Protein AF-A0A353E1Z6-F1 (afdb_monomer_lite)

Foldseek 3Di:
DAFPCPVLCVLVVVLVVLLVVVLPPDDDDDDDDPDDPVVVVVVVVPPPCPRVVSVVVDPVSVVVSVVSVVVSCVVRHDDDPDPPPPPVPDDDDDDPDPQQQDCPDPPGNVVVSVVVVVVD

Structure (mmCIF, N/CA/C/O backbone):
data_AF-A0A353E1Z6-F1
#
_entry.id   AF-A0A353E1Z6-F1
#
loop_
_atom_site.group_PDB
_atom_site.id
_atom_site.type_symbol
_atom_site.label_atom_id
_atom_site.label_alt_id
_atom_site.label_comp_id
_atom_site.label_asym_id
_atom_site.label_entity_id
_atom_site.label_seq_id
_atom_site.pdbx_PDB_ins_code
_atom_site.Cartn_x
_atom_site.Cartn_y
_atom_site.Cartn_z
_atom_site.occupancy
_atom_site.B_iso_or_equiv
_atom_site.auth_seq_id
_atom_site.auth_comp_id
_atom_site.auth_asym_id
_atom_site.auth_atom_id
_atom_site.pdbx_PDB_model_num
ATOM 1 N N . MET A 1 1 ? 8.148 10.959 -5.678 1.00 65.38 1 MET A N 1
ATOM 2 C CA . MET A 1 1 ? 7.748 9.560 -5.416 1.00 65.38 1 MET A CA 1
ATOM 3 C C . MET A 1 1 ? 6.635 9.194 -6.369 1.00 65.38 1 MET A C 1
ATOM 5 O O . MET A 1 1 ? 5.647 9.915 -6.402 1.00 65.38 1 MET A O 1
ATOM 9 N N . SER A 1 2 ? 6.789 8.130 -7.146 1.00 79.94 2 SER A N 1
ATOM 10 C CA . SER A 1 2 ? 5.683 7.559 -7.920 1.00 79.94 2 SER A CA 1
ATOM 11 C C . SER A 1 2 ? 5.400 6.153 -7.386 1.00 79.94 2 SER A C 1
ATOM 13 O O . SER A 1 2 ? 6.278 5.530 -6.789 1.00 79.94 2 SER A O 1
ATOM 15 N N . PHE A 1 3 ? 4.173 5.675 -7.570 1.00 82.00 3 PHE A N 1
ATOM 16 C CA . PHE A 1 3 ? 3.748 4.336 -7.165 1.00 82.00 3 PHE A CA 1
ATOM 17 C C . PHE A 1 3 ? 3.412 3.540 -8.419 1.00 82.00 3 PHE A C 1
ATOM 19 O O . PHE A 1 3 ? 2.749 4.073 -9.311 1.00 82.00 3 PHE A O 1
ATOM 26 N N . LEU A 1 4 ? 3.882 2.295 -8.504 1.00 79.94 4 LEU A N 1
ATOM 27 C CA . LEU A 1 4 ? 3.563 1.411 -9.632 1.00 79.94 4 LEU A CA 1
ATOM 28 C C . LEU A 1 4 ? 2.106 0.943 -9.568 1.00 79.94 4 LEU A C 1
ATOM 30 O O . LEU A 1 4 ? 1.435 0.868 -10.593 1.00 79.94 4 LEU A O 1
ATOM 34 N N . TYR A 1 5 ? 1.602 0.697 -8.356 1.00 83.31 5 TYR A N 1
ATOM 35 C CA . TYR A 1 5 ? 0.259 0.168 -8.127 1.00 83.31 5 TYR A CA 1
ATOM 36 C C . TYR A 1 5 ? -0.528 1.065 -7.164 1.00 83.31 5 TYR A C 1
ATOM 38 O O . TYR A 1 5 ? -0.682 0.736 -5.986 1.00 83.31 5 TYR A O 1
ATOM 46 N N . PRO A 1 6 ? -1.062 2.207 -7.635 1.00 81.00 6 PRO A N 1
ATOM 47 C CA . PRO A 1 6 ? -1.845 3.113 -6.791 1.00 81.00 6 PRO A CA 1
ATOM 48 C C . PRO A 1 6 ? -3.147 2.475 -6.280 1.00 81.00 6 PRO A C 1
ATOM 50 O O . PRO A 1 6 ? -3.689 2.889 -5.260 1.00 81.00 6 PRO A O 1
ATOM 53 N N . THR A 1 7 ? -3.640 1.421 -6.931 1.00 86.62 7 THR A N 1
ATOM 54 C CA . THR A 1 7 ? -4.802 0.654 -6.463 1.00 86.62 7 THR A CA 1
ATOM 55 C C . THR A 1 7 ? -4.533 -0.110 -5.165 1.00 86.62 7 THR A C 1
ATOM 57 O O . THR A 1 7 ? -5.482 -0.430 -4.452 1.00 86.62 7 THR A O 1
ATOM 60 N N . ALA A 1 8 ? -3.270 -0.345 -4.791 1.00 83.19 8 ALA A N 1
ATOM 61 C CA . ALA A 1 8 ? -2.923 -1.018 -3.540 1.00 83.19 8 ALA A CA 1
ATOM 62 C C . ALA A 1 8 ? -3.404 -0.252 -2.291 1.00 83.19 8 ALA A C 1
ATOM 64 O O . ALA A 1 8 ? -3.635 -0.862 -1.247 1.00 83.19 8 ALA A O 1
ATOM 65 N N . PHE A 1 9 ? -3.641 1.061 -2.390 1.00 85.19 9 PHE A N 1
ATOM 66 C CA . PHE A 1 9 ? -4.196 1.849 -1.286 1.00 85.19 9 PHE A CA 1
ATOM 67 C C . PHE A 1 9 ? -5.624 1.445 -0.901 1.00 85.19 9 PHE A C 1
ATOM 69 O O . PHE A 1 9 ? -6.020 1.680 0.238 1.00 85.19 9 PHE A O 1
ATOM 76 N N . TRP A 1 10 ? -6.377 0.761 -1.771 1.00 89.62 10 TRP A N 1
ATOM 77 C CA . TRP A 1 10 ? -7.679 0.196 -1.397 1.00 89.62 10 TRP A CA 1
ATOM 78 C C . TRP A 1 10 ? -7.574 -0.803 -0.241 1.00 89.62 10 TRP A C 1
ATOM 80 O O . TRP A 1 10 ? -8.472 -0.873 0.600 1.00 89.62 10 TRP A O 1
ATOM 90 N N . PHE A 1 11 ? -6.446 -1.511 -0.119 1.00 87.00 11 PHE A N 1
ATOM 91 C CA . PHE A 1 11 ? -6.202 -2.402 1.014 1.00 87.00 11 PHE A CA 1
ATOM 92 C C . PHE A 1 11 ? -6.070 -1.656 2.343 1.00 87.00 11 PHE A C 1
ATOM 94 O O . PHE A 1 11 ? -6.239 -2.280 3.387 1.00 87.00 11 PHE A O 1
ATOM 101 N N . ALA A 1 12 ? -5.878 -0.333 2.356 1.00 88.44 12 ALA A N 1
ATOM 102 C CA . ALA A 1 12 ? -5.924 0.448 3.591 1.00 88.44 12 ALA A CA 1
ATOM 103 C C . ALA A 1 12 ? -7.286 0.350 4.300 1.00 88.44 12 ALA A C 1
ATOM 105 O O . ALA A 1 12 ? -7.336 0.482 5.522 1.00 88.44 12 ALA A O 1
ATOM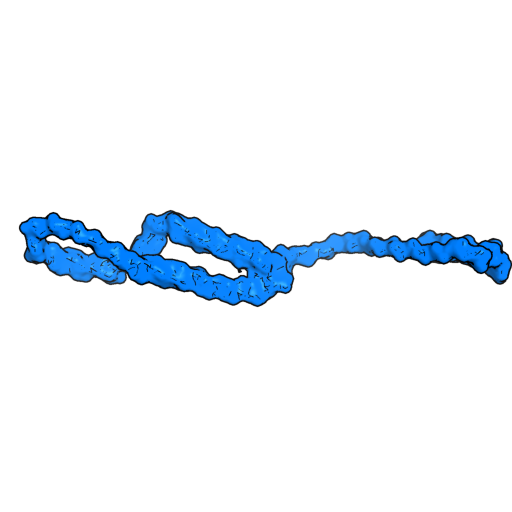 106 N N . LEU A 1 13 ? -8.371 0.015 3.586 1.00 91.06 13 LEU A N 1
ATOM 107 C CA . LEU A 1 13 ? -9.682 -0.258 4.186 1.00 91.06 13 LEU A CA 1
ATOM 108 C C . LEU A 1 13 ? -9.658 -1.458 5.153 1.00 91.06 13 LEU A C 1
ATOM 110 O O . LEU A 1 13 ? -10.502 -1.565 6.038 1.00 91.06 13 LEU A O 1
ATOM 114 N N . THR A 1 14 ? -8.666 -2.343 5.053 1.00 89.25 14 THR A N 1
ATOM 115 C CA . THR A 1 14 ? -8.517 -3.466 5.990 1.00 89.25 14 THR A CA 1
ATOM 116 C C . THR A 1 14 ? -8.058 -3.025 7.388 1.00 89.25 14 THR A C 1
ATOM 118 O O . THR A 1 14 ? -8.394 -3.691 8.368 1.00 89.25 14 THR A O 1
ATOM 121 N N . LEU A 1 15 ? -7.386 -1.870 7.525 1.00 88.19 15 LEU A N 1
ATOM 122 C CA . LEU A 1 15 ? -6.983 -1.302 8.823 1.00 88.19 15 LEU A CA 1
ATOM 123 C C . LEU A 1 15 ? -8.186 -1.067 9.760 1.00 88.19 15 LEU A C 1
ATOM 125 O O . LEU A 1 15 ? -8.197 -1.639 10.856 1.00 88.19 15 LEU A O 1
ATOM 129 N N . PRO A 1 16 ? -9.222 -0.286 9.377 1.00 88.44 16 PRO A N 1
ATOM 130 C CA . PRO A 1 16 ? -10.382 -0.074 10.237 1.00 88.44 16 PRO A CA 1
ATOM 131 C C . PRO A 1 16 ? -11.174 -1.362 10.482 1.00 88.44 16 PRO A C 1
ATOM 133 O O . PRO A 1 16 ? -11.734 -1.514 11.564 1.00 88.44 16 PRO A O 1
ATOM 136 N N . VAL A 1 17 ? -11.179 -2.318 9.545 1.00 90.12 17 VAL A N 1
ATOM 137 C CA . VAL A 1 17 ? -11.832 -3.627 9.740 1.00 90.12 17 VAL A CA 1
ATOM 138 C C . VAL A 1 17 ? -11.157 -4.421 10.859 1.00 90.12 17 VAL A C 1
ATOM 140 O O . VAL A 1 17 ? -11.840 -4.928 11.750 1.00 90.12 17 VAL A O 1
ATOM 143 N N . VAL A 1 18 ? -9.823 -4.492 10.871 1.00 87.38 18 VAL A N 1
ATOM 144 C CA . VAL A 1 18 ? -9.069 -5.163 11.946 1.00 87.38 18 VAL A CA 1
ATOM 145 C C . VAL A 1 18 ? -9.346 -4.500 13.296 1.00 87.38 18 VAL A C 1
ATOM 147 O O . VAL A 1 18 ? -9.604 -5.193 14.284 1.00 87.38 18 VAL A O 1
ATOM 150 N N . VAL A 1 19 ? -9.361 -3.164 13.338 1.00 86.25 19 VAL A N 1
ATOM 151 C CA . VAL A 1 19 ? -9.692 -2.406 14.554 1.00 86.25 19 VAL A CA 1
ATOM 152 C C . VAL A 1 19 ? -11.127 -2.687 15.006 1.00 86.25 19 VAL A C 1
ATOM 154 O O . VAL A 1 19 ? -11.346 -2.961 16.186 1.00 86.25 19 VAL A O 1
ATOM 157 N N . ALA A 1 20 ? -12.099 -2.689 14.091 1.00 86.50 20 ALA A N 1
ATOM 158 C CA . ALA A 1 20 ? -13.498 -2.976 14.396 1.00 86.50 20 ALA A CA 1
ATOM 159 C C . ALA A 1 20 ? -13.671 -4.391 14.961 1.00 86.50 20 ALA A C 1
ATOM 161 O O . ALA A 1 20 ? -14.240 -4.550 16.040 1.00 86.50 20 ALA A O 1
ATOM 162 N N . CYS A 1 21 ? -13.100 -5.412 14.314 1.00 84.31 21 CYS A N 1
ATOM 163 C CA . CYS A 1 21 ? -13.093 -6.786 14.824 1.00 84.31 21 CYS A CA 1
ATOM 164 C C . CYS A 1 21 ? -12.485 -6.877 16.231 1.00 84.31 21 CYS A C 1
ATOM 166 O O . CYS A 1 21 ? -12.957 -7.649 17.070 1.00 84.31 21 CYS A O 1
ATOM 168 N N . TYR A 1 22 ? -11.460 -6.072 16.516 1.00 81.06 22 TYR A N 1
ATOM 169 C CA . TYR A 1 22 ? -10.839 -6.035 17.833 1.00 81.06 22 TYR A CA 1
ATOM 170 C C . TYR A 1 22 ? -11.734 -5.389 18.896 1.00 81.06 22 TYR A C 1
ATOM 172 O O . TYR A 1 22 ? -11.871 -5.922 19.999 1.00 81.06 22 TYR A O 1
ATOM 180 N N . LEU A 1 23 ? -12.370 -4.264 18.567 1.00 79.38 23 LEU A N 1
ATOM 181 C CA . LEU A 1 23 ? -13.295 -3.565 19.462 1.00 79.38 23 LEU A CA 1
ATOM 182 C C . LEU A 1 23 ? -14.556 -4.395 19.737 1.00 79.38 23 LEU A C 1
ATOM 184 O O . LEU A 1 23 ? -15.024 -4.450 20.877 1.00 79.38 23 LEU A O 1
ATOM 188 N N . LEU A 1 24 ? -15.061 -5.095 18.718 1.00 79.75 24 LEU A N 1
ATOM 189 C CA . LEU A 1 24 ? -16.213 -5.993 18.814 1.00 79.75 24 LEU A CA 1
ATOM 190 C C . LEU A 1 24 ? -15.906 -7.271 19.611 1.00 79.75 24 LEU A C 1
ATOM 192 O O . LEU A 1 24 ? -16.829 -7.926 20.101 1.00 79.75 24 LEU A O 1
ATOM 196 N N . LYS A 1 25 ? -14.626 -7.620 19.815 1.00 71.94 25 LYS A N 1
ATOM 197 C CA . LYS A 1 25 ? -14.209 -8.787 20.606 1.00 71.94 25 LYS A CA 1
ATOM 198 C C . LYS A 1 25 ? -14.466 -8.566 22.102 1.00 71.94 25 LYS A C 1
ATOM 200 O O . LYS A 1 25 ? -13.567 -8.287 22.902 1.00 71.94 25 LYS A O 1
ATOM 205 N N . ARG A 1 26 ? -15.718 -8.740 22.526 1.00 61.50 26 ARG A N 1
ATOM 206 C CA . ARG A 1 26 ? -16.129 -8.664 23.934 1.00 61.50 26 ARG A CA 1
ATOM 207 C C . ARG A 1 26 ? -15.788 -9.968 24.658 1.00 61.50 26 ARG A C 1
ATOM 209 O O . ARG A 1 26 ? -16.583 -10.900 24.692 1.00 61.50 26 ARG A O 1
ATOM 216 N N . ARG A 1 27 ? -14.611 -10.030 25.286 1.00 60.28 27 ARG A N 1
ATOM 217 C CA . ARG A 1 27 ? -14.288 -11.111 26.233 1.00 60.28 27 ARG A CA 1
ATOM 218 C C . ARG A 1 27 ? -15.088 -10.902 27.520 1.00 60.28 27 ARG A C 1
ATOM 220 O O . ARG A 1 27 ? -14.768 -10.006 28.298 1.00 60.28 27 ARG A O 1
ATOM 227 N N . ARG A 1 28 ? -16.144 -11.692 27.728 1.00 59.44 28 ARG A N 1
ATOM 228 C CA . ARG A 1 28 ? -16.831 -11.771 29.024 1.00 59.44 28 ARG A CA 1
ATOM 229 C C . ARG A 1 28 ? -15.988 -12.667 29.928 1.00 59.44 28 ARG A C 1
ATOM 231 O O . ARG A 1 28 ? -15.809 -13.838 29.616 1.00 59.44 28 ARG A O 1
ATOM 238 N N . LYS A 1 29 ? -15.425 -12.103 30.993 1.00 59.03 29 LYS A N 1
ATOM 239 C CA . LYS A 1 29 ? -14.876 -12.888 32.098 1.00 59.03 29 LYS A CA 1
ATOM 240 C C . LYS A 1 29 ? -15.971 -12.992 33.149 1.00 59.03 29 LYS A C 1
ATOM 242 O O . LYS A 1 29 ? -16.467 -11.966 33.606 1.00 59.03 29 LYS A O 1
ATOM 247 N N . THR A 1 30 ? -16.392 -14.209 33.454 1.00 63.59 30 THR A N 1
ATOM 248 C CA . THR A 1 30 ? -17.276 -14.493 34.582 1.00 63.59 30 THR A CA 1
ATOM 249 C C . THR A 1 30 ? -16.416 -14.486 35.836 1.00 63.59 30 THR A C 1
ATOM 251 O O . THR A 1 30 ? -15.593 -15.377 36.018 1.00 63.59 30 THR A O 1
ATOM 254 N N . GLU A 1 31 ? -16.573 -13.464 36.671 1.00 67.69 31 GLU A N 1
ATOM 255 C CA . GLU A 1 31 ? -15.971 -13.427 38.004 1.00 67.69 31 GLU A CA 1
ATOM 256 C C . GLU A 1 31 ? -17.083 -13.540 39.049 1.00 67.69 31 GLU A C 1
ATOM 258 O O . GLU A 1 31 ? -18.101 -12.851 38.964 1.00 67.69 31 GLU A O 1
ATOM 263 N N . LEU A 1 32 ? -16.911 -14.461 40.001 1.00 66.31 32 LEU A N 1
ATOM 264 C CA . LEU A 1 32 ? -17.823 -14.651 41.126 1.00 66.31 32 LEU A CA 1
ATOM 265 C C . LEU A 1 32 ? -17.500 -13.591 42.180 1.00 66.31 32 LEU A C 1
ATOM 267 O O . LEU A 1 32 ? -16.484 -13.689 42.864 1.00 66.31 32 LEU A O 1
ATOM 271 N N . VAL A 1 33 ? -18.349 -12.568 42.293 1.00 63.62 33 VAL A N 1
ATOM 272 C CA . VAL A 1 33 ? -18.173 -11.488 43.273 1.00 63.62 33 VAL A CA 1
ATOM 273 C C . VAL A 1 33 ? -19.195 -11.659 44.409 1.00 63.62 33 VAL A C 1
ATOM 275 O O . VAL A 1 33 ? -20.395 -11.611 44.137 1.00 63.62 33 VAL A O 1
ATOM 278 N N . PRO A 1 34 ? -18.768 -11.828 45.676 1.00 62.81 34 PRO A N 1
ATOM 279 C CA . PRO A 1 34 ? -19.661 -12.109 46.809 1.00 62.81 34 PRO A CA 1
ATOM 280 C C . PRO A 1 34 ? -20.492 -10.911 47.327 1.00 62.81 34 PRO A C 1
ATOM 282 O O . PRO A 1 34 ? -21.170 -11.039 48.340 1.00 62.81 34 PRO A O 1
ATOM 285 N N . ALA A 1 35 ? -20.502 -9.754 46.651 1.00 64.38 35 ALA A N 1
ATOM 286 C CA . ALA A 1 35 ? -21.292 -8.583 47.054 1.00 64.38 35 ALA A CA 1
ATOM 287 C C . ALA A 1 35 ? -21.857 -7.829 45.832 1.00 64.38 35 ALA A C 1
ATOM 289 O O . ALA A 1 35 ? -21.170 -7.026 45.203 1.00 64.38 35 ALA A O 1
ATOM 290 N N . SER A 1 36 ? -23.126 -8.069 45.490 1.00 64.81 36 SER A N 1
ATOM 291 C CA . SER A 1 36 ? -23.774 -7.530 44.279 1.00 64.81 36 SER A CA 1
ATOM 292 C C . SER A 1 36 ? -24.193 -6.053 44.372 1.00 64.81 36 SER A C 1
ATOM 294 O O . SER A 1 36 ? -24.339 -5.393 43.345 1.00 64.81 36 SER A O 1
ATOM 296 N N . LEU A 1 37 ? -24.357 -5.499 45.581 1.00 60.44 37 LEU A N 1
ATOM 297 C CA . LEU A 1 37 ? -24.913 -4.150 45.779 1.00 60.44 37 LEU A CA 1
ATOM 298 C C . LEU A 1 37 ? -23.886 -3.008 45.652 1.00 60.44 37 LEU A C 1
ATOM 300 O O . LEU A 1 37 ? -24.235 -1.932 45.171 1.00 60.44 37 LEU A O 1
ATOM 304 N N . LEU A 1 38 ? -22.621 -3.229 46.025 1.00 61.62 38 LEU A N 1
ATOM 305 C CA . LEU A 1 38 ? -21.556 -2.212 45.928 1.00 61.62 38 LEU A CA 1
ATOM 306 C C . LEU A 1 38 ? -21.011 -2.056 44.498 1.00 61.62 38 LEU A C 1
ATOM 308 O O . LEU A 1 38 ? -20.582 -0.972 44.106 1.00 61.62 38 LEU A O 1
ATOM 312 N N . TRP A 1 39 ? -21.077 -3.116 43.689 1.00 60.81 39 TRP A N 1
ATOM 313 C CA . TRP A 1 39 ? -20.467 -3.155 42.357 1.00 60.81 39 TRP A CA 1
ATOM 314 C C . TRP A 1 39 ? -21.256 -2.370 41.291 1.00 60.81 39 TRP A C 1
ATOM 316 O O . TRP A 1 39 ? -20.665 -1.829 40.355 1.00 60.81 39 TRP A O 1
ATOM 326 N N . ASN A 1 40 ? -22.581 -2.234 41.453 1.00 60.22 40 ASN A N 1
ATOM 327 C CA . ASN A 1 40 ? -23.448 -1.531 40.494 1.00 60.22 40 ASN A CA 1
ATOM 328 C C . ASN A 1 40 ? -23.115 -0.037 40.341 1.00 60.22 40 ASN A C 1
ATOM 330 O O . ASN A 1 40 ? -23.267 0.505 39.248 1.00 60.22 40 ASN A O 1
ATOM 334 N N . ARG A 1 41 ? -22.632 0.629 41.401 1.00 59.41 41 ARG A N 1
ATOM 335 C CA . ARG A 1 41 ? -22.259 2.055 41.338 1.00 59.41 41 ARG A CA 1
ATOM 336 C C . ARG A 1 41 ? -20.914 2.273 40.637 1.00 59.41 41 ARG A C 1
ATOM 338 O O . ARG A 1 41 ? -20.779 3.222 39.879 1.00 59.41 41 ARG A O 1
ATOM 345 N N . PHE A 1 42 ? -19.957 1.358 40.807 1.00 58.72 42 PHE A N 1
ATOM 346 C CA . PHE A 1 42 ? -18.614 1.466 40.218 1.00 58.72 42 PHE A CA 1
ATOM 347 C C . PHE A 1 42 ? -18.570 1.073 38.728 1.00 58.72 42 PHE A C 1
ATOM 349 O O . PHE A 1 42 ? -17.777 1.594 37.944 1.00 58.72 42 PHE A O 1
ATOM 356 N N . LEU A 1 43 ? -19.457 0.169 38.300 1.00 57.91 43 LEU A N 1
ATOM 357 C CA . LEU A 1 43 ? -19.573 -0.241 36.896 1.00 57.91 43 LEU A CA 1
ATOM 358 C C . LEU A 1 43 ? -20.168 0.846 35.984 1.00 57.91 43 LEU A C 1
ATOM 360 O O . LEU A 1 43 ? -19.928 0.814 34.777 1.00 57.91 43 LEU A O 1
ATOM 364 N N . ALA A 1 44 ? -20.939 1.795 36.522 1.00 58.69 44 ALA A N 1
ATOM 365 C CA . ALA A 1 44 ? -21.543 2.868 35.731 1.00 58.69 44 ALA A CA 1
ATOM 366 C C . ALA A 1 44 ? -20.488 3.852 35.188 1.00 58.69 44 ALA A C 1
ATOM 368 O O . ALA A 1 44 ? -20.556 4.242 34.024 1.00 58.69 44 ALA A O 1
ATOM 369 N N . GLU A 1 45 ? -19.461 4.175 35.980 1.00 57.00 45 GLU A N 1
ATOM 370 C CA . GLU A 1 45 ? -18.410 5.130 35.592 1.00 57.00 45 GLU A CA 1
ATOM 371 C C . GLU A 1 45 ? -17.362 4.526 34.643 1.00 57.00 45 GLU A C 1
ATOM 373 O O . GLU A 1 45 ? -16.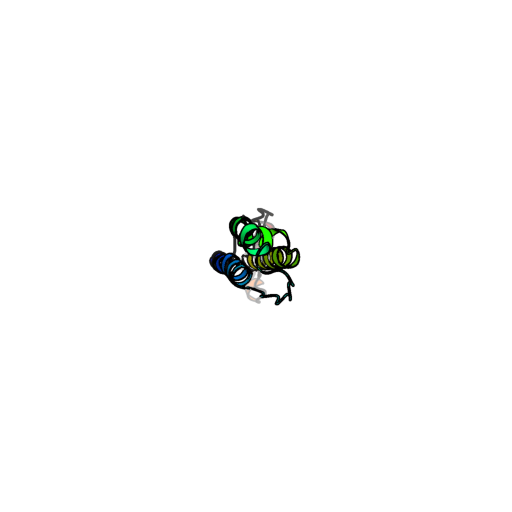810 5.218 33.787 1.00 57.00 45 GLU A O 1
ATOM 378 N N . ASN A 1 46 ? -17.121 3.214 34.712 1.00 57.28 46 ASN A N 1
ATOM 379 C CA . ASN A 1 46 ? -16.057 2.565 33.936 1.00 57.28 46 ASN A CA 1
ATOM 380 C C . ASN A 1 46 ? -16.453 2.214 32.480 1.00 57.28 46 ASN A C 1
ATOM 382 O O . ASN A 1 46 ? -15.642 1.700 31.707 1.00 57.28 46 ASN A O 1
ATOM 386 N N . GLN A 1 47 ? -17.703 2.466 32.075 1.00 56.50 47 GLN A N 1
ATOM 387 C CA . GLN A 1 47 ? -18.200 2.109 30.737 1.00 56.50 47 GLN A CA 1
ATOM 388 C C . GLN A 1 47 ? -17.882 3.152 29.654 1.00 56.50 47 GLN A C 1
ATOM 390 O O . GLN A 1 47 ? -17.781 2.782 28.483 1.00 56.50 47 GLN A O 1
ATOM 395 N N . ALA A 1 48 ? -17.651 4.419 30.016 1.00 53.00 48 ALA A N 1
ATOM 396 C CA . ALA A 1 48 ? -17.514 5.504 29.039 1.00 53.00 48 ALA A CA 1
ATOM 397 C C . ALA A 1 48 ? -16.201 5.459 28.221 1.00 53.00 48 ALA A C 1
ATOM 399 O O . ALA A 1 48 ? -16.202 5.800 27.043 1.00 53.00 48 ALA A O 1
ATOM 400 N N . ASN A 1 49 ? -15.092 4.972 28.797 1.00 55.50 49 ASN A N 1
ATOM 401 C CA . ASN A 1 49 ? -13.766 4.945 28.144 1.00 55.50 49 ASN A CA 1
ATOM 402 C C . ASN A 1 49 ? -13.283 3.543 27.722 1.00 55.50 49 ASN A C 1
ATOM 404 O O . ASN A 1 49 ? -12.184 3.386 27.176 1.00 55.50 49 ASN A O 1
ATOM 408 N N . ALA A 1 50 ? -14.100 2.510 27.938 1.00 62.62 50 ALA A N 1
ATOM 409 C CA . ALA A 1 50 ? -13.723 1.115 27.725 1.00 62.62 50 ALA A CA 1
ATOM 410 C C . ALA A 1 50 ? -13.267 0.742 26.291 1.00 62.62 50 ALA A C 1
ATOM 412 O O . ALA A 1 50 ? -12.369 -0.103 26.182 1.00 62.62 50 ALA A O 1
ATOM 413 N N . PRO A 1 51 ? -13.824 1.292 25.187 1.00 62.06 51 PRO A N 1
ATOM 414 C CA . PRO A 1 51 ? -13.421 0.848 23.851 1.00 62.06 51 PRO A CA 1
ATOM 415 C C . PRO A 1 51 ? -12.026 1.362 23.458 1.00 62.06 51 PRO A C 1
ATOM 417 O O . PRO A 1 51 ? -11.178 0.572 23.044 1.00 62.06 51 PRO A O 1
ATOM 420 N N . PHE A 1 52 ? -11.732 2.651 23.663 1.00 64.62 52 PHE A N 1
ATOM 421 C CA . PHE A 1 52 ? -10.447 3.249 23.272 1.00 64.62 52 PHE A CA 1
ATOM 422 C C . PHE A 1 52 ? -9.297 2.907 24.233 1.00 64.62 52 PHE A C 1
ATOM 424 O O . PHE A 1 52 ? -8.149 2.791 23.798 1.00 64.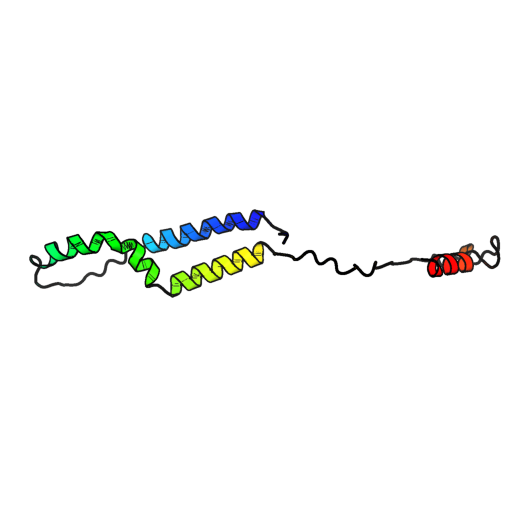62 52 PHE A O 1
ATOM 431 N N . GLN A 1 53 ? -9.577 2.666 25.522 1.00 66.00 53 GLN A N 1
ATOM 432 C CA . GLN A 1 53 ? -8.547 2.201 26.464 1.00 66.00 53 GLN A CA 1
ATOM 433 C C . GLN A 1 53 ? -8.036 0.792 26.140 1.00 66.00 53 GLN A C 1
ATOM 435 O O . GLN A 1 53 ? -6.853 0.510 26.349 1.00 66.00 53 GLN A O 1
ATOM 440 N N . LYS A 1 54 ? -8.884 -0.089 25.589 1.00 65.62 54 LYS A N 1
ATOM 441 C CA . LYS A 1 54 ? -8.440 -1.412 25.125 1.00 65.62 54 LYS A CA 1
ATOM 442 C C . LYS A 1 54 ? -7.432 -1.289 23.987 1.00 65.62 54 LYS A C 1
ATOM 444 O O . LYS A 1 54 ? -6.427 -1.990 24.006 1.00 65.62 54 LYS A O 1
ATOM 449 N N . LEU A 1 55 ? -7.641 -0.359 23.053 1.00 66.38 55 LEU A N 1
ATOM 450 C CA . LEU A 1 55 ? -6.752 -0.183 21.902 1.00 66.38 55 LEU A CA 1
ATOM 451 C C . LEU A 1 55 ? -5.317 0.184 22.319 1.00 66.38 55 LEU A C 1
ATOM 453 O O . LEU A 1 55 ? -4.363 -0.346 21.758 1.00 66.38 55 LEU A O 1
ATOM 457 N N . LYS A 1 56 ? -5.158 1.011 23.364 1.00 64.31 56 LYS A N 1
ATOM 458 C CA . LYS A 1 56 ?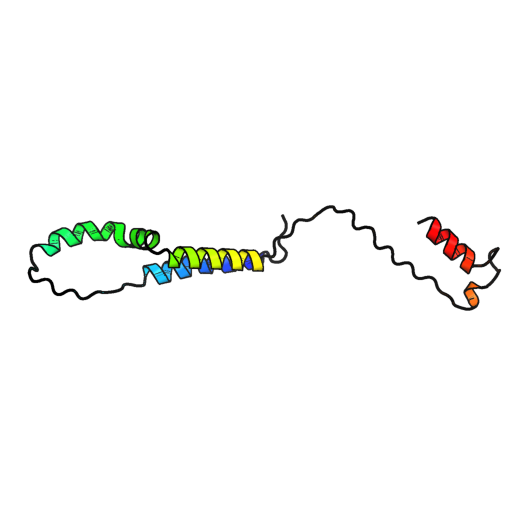 -3.839 1.414 23.890 1.00 64.31 56 LYS A CA 1
ATOM 459 C C . LYS A 1 56 ? -3.082 0.298 24.619 1.00 64.31 56 LYS A C 1
ATOM 461 O O . LYS A 1 56 ? -1.860 0.351 24.691 1.00 64.31 56 LYS A O 1
ATOM 466 N N . ARG A 1 57 ? -3.775 -0.700 25.181 1.00 69.38 57 ARG A N 1
ATOM 467 C CA . ARG A 1 57 ? -3.146 -1.754 26.005 1.00 69.38 57 ARG A CA 1
ATOM 468 C C . ARG A 1 57 ? -2.650 -2.962 25.213 1.00 69.38 57 ARG A C 1
ATOM 470 O O . ARG A 1 57 ? -1.956 -3.805 25.775 1.00 69.38 57 ARG A O 1
ATOM 477 N N . HIS A 1 58 ? -2.991 -3.070 23.932 1.00 79.38 58 HIS A N 1
ATOM 478 C CA . HIS A 1 58 ? -2.694 -4.260 23.143 1.00 79.38 58 HIS A CA 1
ATOM 479 C C . HIS A 1 58 ? -1.553 -4.024 22.154 1.00 79.38 58 HIS A C 1
ATOM 481 O O . HIS A 1 58 ? -1.769 -3.696 20.991 1.00 79.38 58 HIS A O 1
ATOM 487 N N . THR A 1 59 ? -0.329 -4.285 22.620 1.00 83.19 59 THR A N 1
ATOM 488 C CA . THR A 1 59 ? 0.903 -4.278 21.807 1.00 83.19 59 THR A CA 1
ATOM 489 C C . THR A 1 59 ? 0.786 -5.151 20.556 1.00 83.19 59 THR A C 1
ATOM 491 O O . THR A 1 59 ? 1.243 -4.756 19.488 1.00 83.19 59 THR A O 1
ATOM 494 N N . LEU A 1 60 ? 0.093 -6.293 20.654 1.00 86.31 60 LEU A N 1
ATOM 495 C CA . LEU A 1 60 ? -0.161 -7.183 19.518 1.00 86.31 60 LEU A CA 1
ATOM 496 C C . LEU A 1 60 ? -0.989 -6.513 18.410 1.00 86.31 60 LEU A C 1
ATOM 498 O O . LEU A 1 60 ? -0.723 -6.738 17.235 1.00 86.31 60 LEU A O 1
ATOM 502 N N . LEU A 1 61 ? -1.972 -5.679 18.772 1.00 85.88 61 LEU A N 1
ATOM 503 C CA . LEU A 1 61 ? -2.780 -4.959 17.786 1.00 85.88 61 LEU A CA 1
ATOM 504 C C . LEU A 1 61 ? -1.938 -3.907 17.064 1.00 85.88 61 LEU A C 1
ATOM 506 O O . LEU A 1 61 ? -2.024 -3.797 15.846 1.00 85.88 61 LEU A O 1
ATOM 510 N N . ILE A 1 62 ? -1.086 -3.183 17.793 1.00 86.75 62 ILE A N 1
ATOM 511 C CA . ILE A 1 62 ? -0.163 -2.211 17.193 1.00 86.75 62 ILE A CA 1
ATOM 512 C C . ILE A 1 62 ? 0.767 -2.920 16.203 1.00 86.75 62 ILE A C 1
ATOM 514 O O . ILE A 1 62 ? 0.893 -2.480 15.064 1.00 86.75 62 ILE A O 1
ATOM 518 N N . LEU A 1 63 ? 1.351 -4.055 16.598 1.00 90.38 63 LEU A N 1
ATOM 519 C CA . LEU A 1 63 ? 2.226 -4.840 15.727 1.00 90.38 63 LEU A CA 1
ATOM 520 C C . LEU A 1 63 ? 1.499 -5.331 14.467 1.00 90.38 63 LEU A C 1
ATOM 522 O O . LEU A 1 63 ? 2.047 -5.246 13.369 1.00 90.38 63 LEU A O 1
ATOM 526 N N . GLN A 1 64 ? 0.256 -5.798 14.609 1.00 89.50 64 GLN A N 1
ATOM 527 C CA . GLN A 1 64 ? -0.562 -6.242 13.482 1.00 89.50 64 GLN A CA 1
ATOM 528 C C . GLN A 1 64 ? -0.849 -5.095 12.503 1.00 89.50 64 GLN A C 1
ATOM 530 O O . GLN A 1 64 ? -0.720 -5.289 11.296 1.00 89.50 64 GLN A O 1
ATOM 535 N N . LEU A 1 65 ? -1.188 -3.901 13.003 1.00 90.94 65 LEU A N 1
ATOM 536 C CA . LEU A 1 65 ? -1.408 -2.718 12.164 1.00 90.94 65 LEU A CA 1
ATOM 537 C C . LEU A 1 65 ? -0.122 -2.270 11.459 1.00 90.94 65 LEU A C 1
ATOM 539 O O . LEU A 1 65 ? -0.169 -1.960 10.271 1.00 90.94 65 LEU A O 1
ATOM 543 N N . CYS A 1 66 ? 1.021 -2.284 12.152 1.00 93.00 66 CYS A N 1
ATOM 544 C CA . CYS A 1 66 ? 2.319 -1.969 11.553 1.00 93.00 66 CYS A CA 1
ATOM 545 C C . CYS A 1 66 ? 2.676 -2.949 10.428 1.00 93.00 66 CYS A C 1
ATOM 547 O O . CYS A 1 66 ? 3.051 -2.516 9.342 1.00 93.00 66 CYS A O 1
ATOM 549 N N . MET A 1 67 ? 2.510 -4.257 10.652 1.00 93.50 67 MET A N 1
ATOM 550 C CA . MET A 1 67 ? 2.738 -5.276 9.619 1.00 93.50 67 MET A CA 1
ATOM 551 C C . MET A 1 67 ? 1.824 -5.075 8.409 1.00 93.50 67 MET A C 1
ATOM 553 O O . MET A 1 67 ? 2.277 -5.175 7.272 1.00 93.50 67 MET A O 1
ATOM 557 N N . LEU A 1 68 ? 0.551 -4.745 8.641 1.00 92.75 68 LEU A N 1
ATOM 558 C CA . LEU A 1 68 ? -0.404 -4.466 7.571 1.00 92.75 68 LEU A CA 1
ATOM 559 C C . LEU A 1 68 ? 0.014 -3.239 6.747 1.00 92.75 68 LEU A C 1
ATOM 561 O O . LEU A 1 68 ? -0.010 -3.277 5.521 1.00 92.75 68 LEU A O 1
ATOM 565 N N . LEU A 1 69 ? 0.440 -2.166 7.419 1.00 92.31 69 LEU A N 1
ATOM 566 C CA . LEU A 1 69 ? 0.964 -0.956 6.783 1.00 92.31 69 LEU A CA 1
ATOM 567 C C . LEU A 1 69 ? 2.196 -1.253 5.928 1.00 92.31 69 LEU A C 1
ATOM 569 O O . LEU A 1 69 ? 2.268 -0.802 4.787 1.00 92.31 69 LEU A O 1
ATOM 573 N N . LEU A 1 70 ? 3.135 -2.042 6.454 1.00 92.62 70 LEU A N 1
ATOM 574 C CA . LEU A 1 70 ? 4.322 -2.469 5.714 1.00 92.62 70 LEU A CA 1
ATOM 575 C C . LEU A 1 70 ? 3.955 -3.320 4.495 1.00 92.62 70 LEU A C 1
ATOM 577 O O . LEU A 1 70 ? 4.530 -3.120 3.429 1.00 92.62 70 LEU A O 1
ATOM 581 N N . ALA A 1 71 ? 2.975 -4.216 4.617 1.00 90.06 71 ALA A N 1
ATOM 582 C CA . ALA A 1 71 ? 2.492 -5.013 3.494 1.00 90.06 71 ALA A CA 1
ATOM 583 C C . ALA A 1 71 ? 1.851 -4.137 2.405 1.00 90.06 71 ALA A C 1
ATOM 585 O O . ALA A 1 71 ? 2.151 -4.313 1.226 1.00 90.06 71 ALA A O 1
ATOM 586 N N . ILE A 1 72 ? 1.019 -3.160 2.783 1.00 89.69 72 ILE A N 1
ATOM 587 C CA . ILE A 1 72 ? 0.406 -2.209 1.840 1.00 89.69 72 ILE A CA 1
ATOM 588 C C . ILE A 1 72 ? 1.485 -1.367 1.151 1.00 89.69 72 ILE A C 1
ATOM 590 O O . ILE A 1 72 ? 1.433 -1.180 -0.064 1.00 89.69 72 ILE A O 1
ATOM 594 N N . LEU A 1 73 ? 2.485 -0.895 1.900 1.00 88.50 73 LEU A N 1
ATOM 595 C CA . LEU A 1 73 ? 3.622 -0.168 1.338 1.00 88.50 73 LEU A CA 1
ATOM 596 C C . LEU A 1 73 ? 4.415 -1.036 0.356 1.00 88.50 73 LEU A C 1
ATOM 598 O O . LEU A 1 73 ? 4.678 -0.584 -0.758 1.00 88.50 73 LEU A O 1
ATOM 602 N N . ALA A 1 74 ? 4.726 -2.282 0.716 1.00 88.00 74 ALA A N 1
ATOM 603 C CA . ALA A 1 74 ? 5.399 -3.229 -0.171 1.00 88.00 74 ALA A CA 1
ATOM 604 C C . ALA A 1 74 ? 4.595 -3.476 -1.462 1.00 88.00 74 ALA A C 1
ATOM 606 O O . ALA A 1 74 ? 5.162 -3.435 -2.551 1.00 88.00 74 ALA A O 1
ATOM 607 N N . LEU A 1 75 ? 3.273 -3.647 -1.353 1.00 87.69 75 LEU A N 1
ATOM 608 C CA . LEU A 1 75 ? 2.361 -3.825 -2.491 1.00 87.69 75 LEU A CA 1
ATOM 609 C C . LEU A 1 75 ? 2.270 -2.580 -3.381 1.00 87.69 75 LEU A C 1
ATOM 611 O O . LEU A 1 75 ? 2.247 -2.699 -4.603 1.00 87.69 75 LEU A O 1
ATOM 615 N N . SER A 1 76 ? 2.242 -1.382 -2.791 1.00 85.81 76 SER A N 1
ATOM 616 C CA . SER A 1 76 ? 2.208 -0.124 -3.551 1.00 85.81 76 SER A CA 1
ATOM 617 C C . SER A 1 76 ? 3.480 0.126 -4.374 1.00 85.81 76 SER A C 1
ATOM 619 O O . SER A 1 76 ? 3.450 0.942 -5.300 1.00 85.81 76 SER A O 1
ATOM 621 N N . ALA A 1 77 ? 4.568 -0.594 -4.059 1.00 83.38 77 ALA A N 1
ATOM 622 C CA . ALA A 1 77 ? 5.863 -0.542 -4.729 1.00 83.38 77 ALA A CA 1
ATOM 623 C C . ALA A 1 77 ? 6.330 0.909 -4.983 1.00 83.38 77 ALA A C 1
ATOM 625 O O . ALA A 1 77 ? 6.366 1.370 -6.133 1.00 83.38 77 ALA A O 1
ATOM 626 N N . PRO A 1 78 ? 6.638 1.670 -3.912 1.00 83.19 78 PRO A N 1
ATOM 627 C CA . PRO A 1 78 ? 7.121 3.034 -4.042 1.00 83.19 78 PRO A CA 1
ATOM 628 C C . PRO A 1 78 ? 8.463 3.033 -4.766 1.00 83.19 78 PRO A C 1
ATOM 630 O O . PRO A 1 78 ? 9.407 2.365 -4.345 1.00 83.19 78 PRO A O 1
ATOM 633 N N . PHE A 1 79 ? 8.563 3.826 -5.828 1.00 82.50 79 PHE A N 1
ATOM 634 C CA . PHE A 1 79 ? 9.817 4.001 -6.539 1.00 82.50 79 PHE A CA 1
ATOM 635 C C . PHE A 1 79 ? 10.222 5.469 -6.578 1.00 82.50 79 PHE A C 1
ATOM 637 O 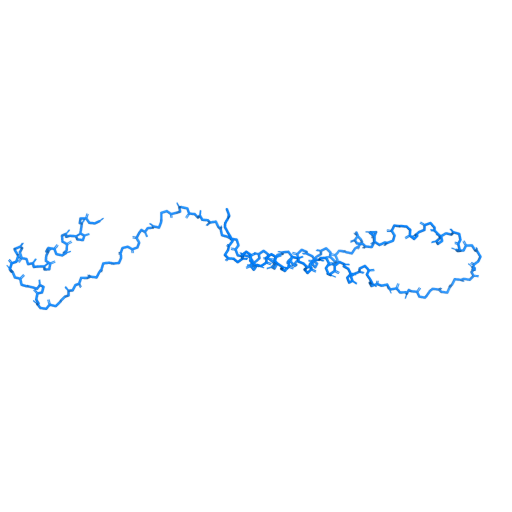O . PHE A 1 79 ? 9.416 6.400 -6.731 1.00 82.50 79 PHE A O 1
ATOM 644 N N . PHE A 1 80 ? 11.524 5.670 -6.433 1.00 81.50 80 PHE A N 1
ATOM 645 C CA . PHE A 1 80 ? 12.164 6.938 -6.708 1.00 81.50 80 PHE A CA 1
ATOM 646 C C . PHE A 1 80 ? 12.526 6.932 -8.190 1.00 81.50 80 PHE A C 1
ATOM 648 O O . PHE A 1 80 ? 13.319 6.104 -8.634 1.00 81.50 80 PHE A O 1
ATOM 655 N N . ARG A 1 81 ? 11.949 7.852 -8.967 1.00 73.06 81 ARG A N 1
ATOM 656 C CA . ARG A 1 81 ? 12.472 8.164 -10.299 1.00 73.06 81 ARG A CA 1
ATOM 657 C C . ARG A 1 81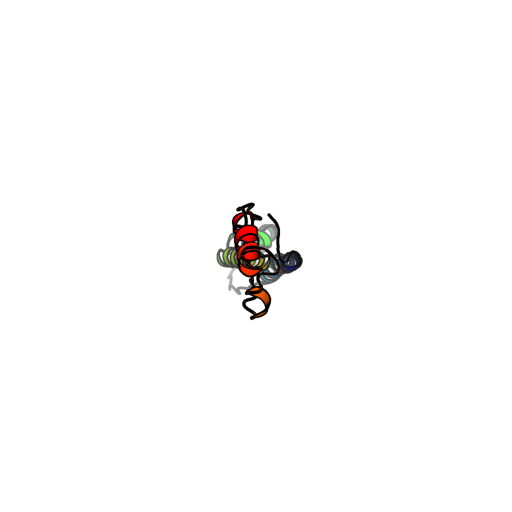 ? 13.825 8.829 -10.084 1.00 73.06 81 ARG A C 1
ATOM 659 O O . ARG A 1 81 ? 13.892 10.019 -9.794 1.00 73.06 81 ARG A O 1
ATOM 666 N N . THR A 1 82 ? 14.889 8.040 -10.113 1.00 70.31 82 THR A N 1
ATOM 667 C CA . THR A 1 82 ? 16.236 8.588 -10.169 1.00 70.31 82 THR A CA 1
ATOM 668 C C . THR A 1 82 ? 16.484 9.003 -11.612 1.00 70.31 82 THR A C 1
ATOM 670 O O . THR A 1 82 ? 16.387 8.183 -12.520 1.00 70.31 82 THR A O 1
ATOM 673 N N . HIS A 1 83 ? 16.810 10.275 -11.830 1.00 64.62 83 HIS A N 1
ATOM 674 C CA . HIS A 1 83 ? 17.531 10.696 -13.027 1.00 64.62 83 HIS A CA 1
ATOM 675 C C . HIS A 1 83 ? 18.997 10.273 -12.873 1.00 64.62 83 HIS A C 1
ATOM 677 O O . HIS A 1 83 ? 19.908 11.090 -12.942 1.00 64.62 83 HIS A O 1
ATOM 683 N N . ARG A 1 84 ? 19.254 8.989 -12.594 1.00 56.34 84 ARG A N 1
ATOM 684 C CA . ARG A 1 84 ? 20.525 8.436 -13.037 1.00 56.34 84 ARG A CA 1
ATOM 685 C C . ARG A 1 84 ? 20.408 8.488 -14.539 1.00 56.34 84 ARG A C 1
ATOM 687 O O . ARG A 1 84 ? 19.418 7.982 -15.065 1.00 56.34 84 ARG A O 1
ATOM 694 N N . PHE A 1 85 ? 21.362 9.154 -15.180 1.00 56.47 85 PHE A N 1
ATOM 695 C CA . PHE A 1 85 ? 21.650 8.934 -16.583 1.00 56.47 85 PHE A CA 1
ATOM 696 C C . PHE A 1 85 ? 21.484 7.435 -16.792 1.00 56.47 85 PHE A C 1
ATOM 698 O O . PHE A 1 85 ? 22.240 6.639 -16.225 1.00 56.47 85 PHE A O 1
ATOM 705 N N . ALA A 1 86 ? 20.402 7.042 -17.466 1.00 57.44 86 ALA A N 1
ATOM 706 C CA . ALA A 1 86 ? 20.424 5.775 -18.145 1.00 57.44 86 ALA A CA 1
ATOM 707 C C . ALA A 1 86 ? 21.678 5.942 -18.985 1.00 57.44 86 ALA A C 1
ATOM 709 O O . ALA A 1 86 ? 21.713 6.834 -19.826 1.00 57.44 86 ALA A O 1
ATOM 710 N N . SER A 1 87 ? 22.761 5.249 -18.621 1.00 57.94 87 SER A N 1
ATOM 711 C CA . SER A 1 87 ? 23.830 5.031 -19.578 1.00 57.94 87 SER A CA 1
ATOM 712 C C . SER A 1 87 ? 23.058 4.502 -20.764 1.00 57.94 87 SER A C 1
ATOM 714 O O . SER A 1 87 ? 22.448 3.438 -20.622 1.00 57.94 87 SER A O 1
ATOM 716 N N . GLU A 1 88 ? 22.873 5.338 -21.785 1.00 64.50 88 GLU A N 1
ATOM 717 C CA . GLU A 1 88 ? 22.031 5.005 -22.916 1.00 64.50 88 GLU A CA 1
ATOM 718 C C . GLU A 1 88 ? 22.623 3.700 -23.409 1.00 64.50 88 GLU A C 1
ATOM 720 O O . GLU A 1 88 ? 23.787 3.640 -23.799 1.00 64.50 88 GLU A O 1
ATOM 725 N N . MET A 1 89 ? 21.904 2.603 -23.169 1.00 69.38 89 MET A N 1
ATOM 726 C CA . MET A 1 89 ? 22.398 1.288 -23.514 1.00 69.38 89 MET A CA 1
ATOM 727 C C . MET A 1 89 ? 22.212 1.214 -25.018 1.00 69.38 89 MET A C 1
ATOM 729 O O . MET A 1 89 ? 21.184 0.748 -25.506 1.00 69.38 89 MET A O 1
ATOM 733 N N . LEU A 1 90 ? 23.173 1.783 -25.738 1.00 78.94 90 LEU A N 1
ATOM 734 C CA . LEU A 1 90 ? 23.198 1.781 -27.180 1.00 78.94 90 LEU A CA 1
ATOM 735 C C . LEU A 1 90 ? 23.646 0.387 -27.609 1.00 78.94 90 LEU A C 1
ATOM 737 O O . LEU A 1 90 ? 24.818 0.028 -27.524 1.00 78.94 90 LEU A O 1
ATOM 741 N N . ILE A 1 91 ? 22.676 -0.429 -28.010 1.00 84.06 91 ILE A N 1
ATOM 742 C CA . ILE A 1 91 ? 22.942 -1.728 -28.618 1.00 84.06 91 ILE A CA 1
ATOM 743 C C . ILE A 1 91 ? 23.024 -1.497 -30.125 1.00 84.06 91 ILE A C 1
ATOM 745 O O . ILE A 1 91 ? 22.005 -1.293 -30.782 1.00 84.06 91 ILE A O 1
ATOM 749 N N . VAL A 1 92 ? 24.239 -1.526 -30.666 1.00 88.31 92 VAL A N 1
ATOM 750 C CA . VAL A 1 92 ? 24.484 -1.432 -32.108 1.00 88.31 92 VAL A CA 1
ATOM 751 C C . VAL A 1 92 ? 24.544 -2.841 -32.699 1.00 88.31 92 VAL A C 1
ATOM 753 O O . VAL A 1 92 ? 25.330 -3.673 -32.248 1.00 88.31 92 VAL A O 1
ATOM 756 N N . LEU A 1 93 ? 23.730 -3.112 -33.722 1.00 89.88 93 LEU A N 1
ATOM 757 C CA . LEU A 1 93 ? 23.836 -4.318 -34.548 1.00 89.88 93 LEU A CA 1
ATOM 758 C C . LEU A 1 93 ? 24.387 -3.931 -35.920 1.00 89.88 93 LEU A C 1
ATOM 760 O O . LEU A 1 93 ? 23.769 -3.146 -36.634 1.00 89.88 93 LEU A O 1
ATOM 764 N N . ILE A 1 94 ? 25.521 -4.522 -36.291 1.00 89.56 94 ILE A N 1
ATOM 765 C CA . ILE A 1 94 ? 26.143 -4.351 -37.607 1.00 89.56 94 ILE A CA 1
ATOM 766 C C . ILE A 1 94 ? 25.921 -5.637 -38.409 1.00 89.56 94 ILE A C 1
ATOM 768 O O . ILE A 1 94 ? 26.223 -6.731 -37.929 1.00 89.56 94 ILE A O 1
ATOM 772 N N . ASP A 1 95 ? 25.380 -5.511 -39.622 1.00 90.06 95 ASP A N 1
ATOM 773 C CA . ASP A 1 95 ? 25.263 -6.632 -40.558 1.00 90.06 95 ASP A CA 1
ATOM 774 C C . ASP A 1 95 ? 26.659 -7.066 -41.044 1.00 90.06 95 ASP A C 1
ATOM 776 O O . ASP A 1 95 ? 27.484 -6.235 -41.417 1.00 90.06 95 ASP A O 1
ATOM 780 N N . THR A 1 96 ? 26.929 -8.373 -41.046 1.00 89.38 96 THR A N 1
ATOM 781 C CA . THR A 1 96 ? 28.200 -8.980 -41.486 1.00 89.38 96 THR A CA 1
ATOM 782 C C . THR A 1 96 ? 28.069 -9.762 -42.793 1.00 89.38 96 THR A C 1
ATOM 784 O O . THR A 1 96 ? 28.961 -10.532 -43.160 1.00 89.38 96 THR A O 1
ATOM 787 N N . SER A 1 97 ? 26.968 -9.563 -43.521 1.00 91.56 97 SER A N 1
ATOM 788 C CA . SER A 1 97 ? 26.729 -10.166 -44.831 1.00 91.56 97 SER A CA 1
ATOM 789 C C . SER A 1 97 ? 27.848 -9.871 -45.844 1.00 91.56 97 SER A C 1
ATOM 791 O O . SER A 1 97 ? 28.536 -8.852 -45.785 1.00 91.56 97 SER A O 1
ATOM 793 N N . ALA A 1 98 ? 28.017 -10.752 -46.838 1.00 85.69 98 ALA A N 1
ATOM 794 C CA . ALA A 1 98 ? 29.032 -10.587 -47.885 1.00 85.69 98 ALA A CA 1
ATOM 795 C C . ALA A 1 98 ? 28.884 -9.263 -48.664 1.00 85.69 98 ALA A C 1
ATOM 797 O O . ALA A 1 98 ? 29.877 -8.684 -49.097 1.00 85.69 98 ALA A O 1
ATOM 798 N N . SER A 1 99 ? 27.661 -8.732 -48.782 1.00 85.94 99 SER A N 1
ATOM 799 C CA . SER A 1 99 ? 27.394 -7.414 -49.374 1.00 85.94 99 SER A CA 1
ATOM 800 C C . SER A 1 99 ? 28.042 -6.253 -48.617 1.00 85.94 99 SER A C 1
ATOM 802 O O . SER A 1 99 ? 28.334 -5.224 -49.225 1.00 85.94 99 SER A O 1
ATOM 804 N N . MET A 1 100 ? 28.305 -6.402 -47.318 1.00 90.00 100 MET A N 1
ATOM 805 C CA . MET A 1 100 ? 28.956 -5.367 -46.511 1.00 90.00 100 MET A CA 1
ATOM 806 C C . MET A 1 100 ? 30.460 -5.256 -46.789 1.00 90.00 100 MET A C 1
ATOM 808 O O . MET A 1 100 ? 31.054 -4.210 -46.543 1.00 90.00 100 MET A O 1
ATOM 812 N N . GLN A 1 101 ? 31.067 -6.288 -47.379 1.00 86.69 101 GLN A N 1
ATOM 813 C CA . GLN A 1 101 ? 32.451 -6.245 -47.864 1.00 86.69 101 GLN A CA 1
ATOM 814 C C . GLN A 1 101 ? 32.570 -5.583 -49.247 1.00 86.69 101 GLN A C 1
ATOM 816 O O . GLN A 1 101 ? 33.673 -5.474 -49.779 1.00 86.69 101 GLN A O 1
ATOM 821 N N . SER A 1 102 ? 31.455 -5.135 -49.839 1.00 88.12 102 SER A N 1
ATOM 822 C CA . SER A 1 102 ? 31.485 -4.411 -51.107 1.00 88.12 102 SER A CA 1
ATOM 823 C C . SER A 1 102 ? 32.219 -3.074 -50.970 1.00 88.12 102 SER A C 1
ATOM 825 O O . SER A 1 102 ? 32.029 -2.331 -50.000 1.00 88.12 102 SER A O 1
ATOM 827 N N . THR A 1 103 ? 33.016 -2.754 -51.987 1.00 86.81 103 THR A N 1
ATOM 828 C CA . THR A 1 103 ? 33.792 -1.515 -52.118 1.00 86.81 103 THR A CA 1
ATOM 829 C C . THR A 1 103 ? 33.063 -0.444 -52.934 1.00 86.81 103 THR A C 1
ATOM 831 O O . THR A 1 103 ? 33.694 0.513 -53.375 1.00 86.81 103 THR A O 1
ATOM 834 N N . ASP A 1 104 ? 31.747 -0.582 -53.154 1.00 86.81 104 ASP A N 1
ATOM 835 C CA . ASP A 1 104 ? 30.936 0.453 -53.827 1.00 86.81 104 ASP A CA 1
ATOM 836 C C . ASP A 1 104 ? 31.039 1.819 -53.124 1.00 86.81 104 ASP A C 1
ATOM 838 O O . ASP A 1 104 ? 30.868 2.864 -53.745 1.00 86.81 104 ASP A O 1
ATOM 842 N N . VAL A 1 105 ? 31.327 1.797 -51.819 1.00 83.31 105 VAL A N 1
ATOM 843 C CA . VAL A 1 105 ? 31.718 2.952 -51.012 1.00 83.31 105 VAL A CA 1
ATOM 844 C C . VAL A 1 105 ? 33.146 2.704 -50.535 1.00 83.31 105 VAL A C 1
ATOM 846 O O . VAL A 1 105 ? 33.438 1.637 -49.992 1.00 83.31 105 VAL A O 1
ATOM 849 N N . ALA A 1 106 ? 34.041 3.667 -50.751 1.00 81.50 106 ALA A N 1
ATOM 850 C CA . ALA A 1 106 ? 35.420 3.562 -50.293 1.00 81.50 106 ALA A CA 1
ATOM 851 C C . ALA A 1 106 ? 35.496 3.778 -48.768 1.00 81.50 106 ALA A C 1
ATOM 853 O O . ALA A 1 106 ? 34.867 4.712 -48.277 1.00 81.50 106 ALA A O 1
ATOM 854 N N . PRO A 1 107 ? 36.283 2.989 -48.013 1.00 80.81 107 PRO A N 1
ATOM 855 C CA . PRO A 1 107 ? 37.032 1.802 -48.435 1.00 80.81 107 PRO A CA 1
ATOM 856 C C . PRO A 1 107 ? 36.193 0.506 -48.460 1.00 80.81 107 PRO A C 1
ATOM 858 O O . PRO A 1 107 ? 36.518 -0.405 -49.214 1.00 80.81 107 PRO A O 1
ATOM 861 N N . SER A 1 108 ? 35.120 0.402 -47.673 1.00 88.00 108 SER A N 1
ATOM 862 C CA . SER A 1 108 ? 34.064 -0.618 -47.811 1.00 88.00 108 SER A CA 1
ATOM 863 C C . SER A 1 108 ? 32.819 -0.173 -47.044 1.00 88.00 108 SER A C 1
ATOM 865 O O . SER A 1 108 ? 32.924 0.625 -46.108 1.00 88.00 108 SER A O 1
ATOM 867 N N . ARG A 1 109 ? 31.642 -0.720 -47.376 1.00 88.19 109 ARG A N 1
ATOM 868 C CA . ARG A 1 109 ? 30.396 -0.429 -46.632 1.00 88.19 109 ARG A CA 1
ATOM 869 C C . ARG A 1 109 ? 30.498 -0.802 -45.148 1.00 88.19 109 ARG A C 1
ATOM 871 O O . ARG A 1 109 ? 29.969 -0.096 -44.297 1.00 88.19 109 ARG A O 1
ATOM 878 N N . MET A 1 110 ? 31.217 -1.881 -44.835 1.00 89.94 110 MET A N 1
ATOM 879 C CA . MET A 1 110 ? 31.539 -2.279 -43.463 1.00 89.94 110 MET A CA 1
ATOM 880 C C . MET A 1 110 ? 32.347 -1.202 -42.734 1.00 89.94 110 MET A C 1
ATOM 882 O O . MET A 1 110 ? 32.051 -0.880 -41.589 1.00 89.94 110 MET A O 1
ATOM 886 N N . HIS A 1 111 ? 33.344 -0.612 -43.394 1.00 88.69 111 HIS A N 1
ATOM 887 C CA . HIS A 1 111 ? 34.170 0.421 -42.773 1.00 88.69 111 HIS A CA 1
ATOM 888 C C . HIS A 1 111 ? 33.363 1.679 -42.441 1.00 88.69 111 HIS A C 1
ATOM 890 O O . HIS A 1 111 ? 33.468 2.196 -41.336 1.00 88.69 111 HIS A O 1
ATOM 896 N N . GLN A 1 112 ? 32.484 2.096 -43.354 1.00 89.44 112 GLN A N 1
ATOM 897 C CA . GLN A 1 112 ? 31.567 3.210 -43.117 1.00 89.44 112 GLN A CA 1
ATOM 898 C C . GLN A 1 112 ? 30.623 2.942 -41.931 1.00 89.44 112 GLN A C 1
ATOM 900 O O . GLN A 1 112 ? 30.330 3.845 -41.155 1.00 89.44 112 GLN A O 1
ATOM 905 N N . ALA A 1 113 ? 30.151 1.700 -41.771 1.00 88.31 113 ALA A N 1
ATOM 906 C CA . ALA A 1 113 ? 29.310 1.324 -40.638 1.00 88.31 113 ALA A CA 1
ATOM 907 C C . ALA A 1 113 ? 30.065 1.384 -39.299 1.00 88.31 113 ALA A C 1
ATOM 909 O O . ALA A 1 113 ? 29.468 1.747 -38.293 1.00 88.31 113 ALA A O 1
ATOM 910 N N . HIS A 1 114 ? 31.361 1.058 -39.279 1.00 89.94 114 HIS A N 1
ATOM 911 C CA . HIS A 1 114 ? 32.200 1.227 -38.090 1.00 89.94 114 HIS A CA 1
ATOM 912 C C . HIS A 1 114 ? 32.440 2.703 -37.755 1.00 89.94 114 HIS A C 1
ATOM 914 O O . HIS A 1 114 ? 32.282 3.084 -36.601 1.00 89.94 114 HIS A O 1
ATOM 920 N N . GLU A 1 115 ? 32.754 3.529 -38.754 1.00 89.88 115 GLU A N 1
ATOM 921 C CA . GLU A 1 115 ? 32.969 4.973 -38.580 1.00 89.88 115 GLU A CA 1
ATOM 922 C C . GLU A 1 115 ? 31.711 5.665 -38.031 1.00 89.88 115 GLU A C 1
ATOM 924 O O . GLU A 1 115 ? 31.774 6.383 -37.038 1.00 89.88 115 GLU A O 1
ATOM 929 N N . ALA A 1 116 ? 30.537 5.335 -38.577 1.00 87.69 116 ALA A N 1
ATOM 930 C CA . ALA A 1 116 ? 29.257 5.852 -38.092 1.00 87.69 116 ALA A CA 1
ATOM 931 C C . ALA A 1 116 ? 28.936 5.452 -36.639 1.00 87.69 116 ALA A C 1
ATOM 933 O O . ALA A 1 116 ? 28.127 6.107 -35.990 1.00 87.69 116 ALA A O 1
ATOM 934 N N . VAL A 1 117 ? 29.525 4.363 -36.134 1.00 89.38 117 VAL A N 1
ATOM 935 C CA . VAL A 1 117 ? 29.359 3.915 -34.743 1.00 89.38 117 VAL A CA 1
ATOM 936 C C . VAL A 1 117 ? 30.351 4.599 -33.811 1.00 89.38 117 VAL A C 1
ATOM 938 O O . VAL A 1 117 ? 30.018 4.822 -32.654 1.00 89.38 117 VAL A O 1
ATOM 941 N N . GLU A 1 118 ? 31.542 4.950 -34.296 1.00 87.88 118 GLU A N 1
ATOM 942 C CA . GLU A 1 118 ? 32.508 5.753 -33.536 1.00 87.88 118 GLU A CA 1
ATOM 943 C C . GLU A 1 118 ? 32.072 7.221 -33.389 1.00 87.88 118 GLU A C 1
ATOM 945 O O . GLU A 1 118 ? 32.476 7.879 -32.431 1.00 87.88 118 GLU A O 1
ATOM 950 N N . GLU A 1 119 ? 31.241 7.728 -34.305 1.00 86.25 119 GLU A N 1
ATOM 951 C CA . GLU A 1 119 ? 30.662 9.080 -34.236 1.00 86.25 119 GLU A CA 1
ATOM 952 C C . GLU A 1 119 ? 29.451 9.215 -33.285 1.00 86.25 119 GLU A C 1
ATOM 954 O O . GLU A 1 119 ? 29.039 10.344 -32.998 1.00 86.25 119 GLU A O 1
ATOM 959 N N . LEU A 1 120 ? 28.875 8.100 -32.809 1.00 77.62 120 LEU A N 1
ATOM 960 C CA . LEU A 1 120 ? 27.718 8.053 -31.894 1.00 77.62 120 LEU A CA 1
ATOM 961 C C . LEU A 1 120 ? 28.126 8.172 -30.418 1.00 77.62 120 LEU A C 1
ATOM 963 O O . LEU A 1 120 ? 27.425 8.917 -29.694 1.00 77.62 120 LEU A O 1
#

Radius of gyration: 35.27 Å; chains: 1; bounding box: 62×25×101 Å

Sequence (120 aa):
MSFLYPTAFWFALTLPVVVACYLLKRRRKTELVPASLLWNRFLAENQANAPFQKLKRHTLLILQLCMLLLAILALSAPFFRTHRFASEMLIVLIDTSASMQSTDVAPSRMHQAHEAVEEL

Secondary structure (DSSP, 8-state):
-EES-GGGGGGGGHHHHHHHHHHH---------S-HHHHHHHHHHTTSSHHHHHHHH-HHHHHHHHHHHHHHHHHH-EE------------------GGGG--SSSS-HHHHHHHHHHT-

pLDDT: mean 77.94, std 12.39, range [53.0, 93.5]